Protein AF-A0A359CNY5-F1 (afdb_monomer_lite)

Secondary structure (DSSP, 8-state):
-HHHHHHHHHHHHHHHHHHGGGS--HHHHHHHHHHHHHHHHHHHHHHHHTT---HHHHHHHHHHHHHHHHHHHHHHHHHHH--

Radius of gyration: 16.44 Å; chains: 1; bounding box: 33×29×42 Å

Sequence (83 aa):
MESKQLQQIQYNILNLLRIKKHAKNLKEDAFKEEIQNSIQELDEIRQYFDLVEDPDLVEYTIYKEKALLTKISFLVRQAKNEI

Foldseek 3Di:
DVVVVVVVVVVVVVVVVVVCPPDPDVVLVVLVVVLVVLVVVLVVLVVVCVVDDDPVSVVVSVVSNVVSVVVNVVSVVVSVVVD

Structure (mmCIF, N/CA/C/O backbone):
data_AF-A0A359CNY5-F1
#
_entry.id   AF-A0A359CNY5-F1
#
loop_
_atom_site.group_PDB
_atom_site.id
_atom_site.type_symbol
_atom_site.label_atom_id
_atom_site.label_alt_id
_atom_site.label_comp_id
_atom_site.label_asym_id
_atom_site.label_entity_id
_atom_site.label_seq_id
_atom_site.pdbx_PDB_ins_code
_atom_site.Cartn_x
_atom_site.Cartn_y
_atom_site.Cartn_z
_atom_site.occupancy
_atom_site.B_iso_or_equiv
_atom_site.auth_seq_id
_atom_site.auth_comp_id
_atom_site.auth_asym_id
_atom_site.auth_atom_id
_atom_site.pdbx_PDB_model_num
ATOM 1 N N . MET A 1 1 ? 18.182 24.543 5.673 1.00 51.69 1 MET A N 1
ATOM 2 C CA . MET A 1 1 ? 19.108 23.689 4.886 1.00 51.69 1 MET A CA 1
ATOM 3 C C . MET A 1 1 ? 18.364 22.642 4.059 1.00 51.69 1 MET A C 1
ATOM 5 O O . MET A 1 1 ? 18.760 22.414 2.925 1.00 51.69 1 MET A O 1
ATOM 9 N N . GLU A 1 2 ? 17.260 22.087 4.562 1.00 56.34 2 GLU A N 1
ATOM 10 C CA . GLU A 1 2 ? 16.463 21.026 3.914 1.00 56.34 2 GLU A CA 1
ATOM 11 C C . GLU A 1 2 ? 15.828 21.428 2.566 1.00 56.34 2 GLU A C 1
ATOM 13 O O . GLU A 1 2 ? 15.791 20.635 1.629 1.00 56.34 2 GLU A O 1
ATOM 18 N N . SER A 1 3 ? 15.426 22.695 2.406 1.00 63.16 3 SER A N 1
ATOM 19 C CA . SER A 1 3 ? 14.795 23.194 1.169 1.00 63.16 3 SER A CA 1
ATOM 20 C C . SER A 1 3 ? 15.693 23.090 -0.079 1.00 63.16 3 SER A C 1
ATOM 22 O O . SER A 1 3 ? 15.212 22.736 -1.155 1.00 63.16 3 SER A O 1
ATOM 24 N N . LYS A 1 4 ? 17.011 23.314 0.052 1.00 67.12 4 LYS A N 1
ATOM 25 C CA . LYS A 1 4 ? 17.952 23.218 -1.082 1.00 67.12 4 LYS A CA 1
ATOM 26 C C . LYS A 1 4 ? 18.205 21.771 -1.513 1.00 67.12 4 LYS A C 1
ATOM 28 O O . LYS A 1 4 ? 18.397 21.515 -2.697 1.00 67.12 4 LYS A O 1
ATOM 33 N N . GLN A 1 5 ? 18.180 20.826 -0.572 1.00 68.50 5 GLN A N 1
ATOM 34 C CA . GLN A 1 5 ? 18.325 19.400 -0.878 1.00 68.50 5 GLN A CA 1
ATOM 35 C C . GLN A 1 5 ? 17.096 18.865 -1.620 1.00 68.50 5 GLN A C 1
ATOM 37 O O . GLN A 1 5 ? 17.249 18.174 -2.623 1.00 68.50 5 GLN A O 1
ATOM 42 N N . LEU A 1 6 ? 15.890 19.259 -1.198 1.00 64.81 6 LEU A N 1
ATOM 43 C CA . LEU A 1 6 ? 14.643 18.922 -1.894 1.00 64.81 6 LEU A CA 1
ATOM 44 C C . LEU A 1 6 ? 14.614 19.458 -3.331 1.00 64.81 6 LEU A C 1
ATOM 46 O O . LEU A 1 6 ? 14.288 18.714 -4.255 1.00 64.81 6 LEU A O 1
ATOM 50 N N . GLN A 1 7 ? 15.030 20.709 -3.540 1.00 72.62 7 GLN A N 1
ATOM 51 C CA . GLN A 1 7 ? 15.123 21.297 -4.882 1.00 72.62 7 GLN A CA 1
ATOM 52 C C . GLN A 1 7 ? 16.136 20.560 -5.769 1.00 72.62 7 GLN A C 1
ATOM 54 O O . GLN A 1 7 ? 15.869 20.311 -6.945 1.00 72.62 7 GLN A O 1
ATOM 59 N N . GLN A 1 8 ? 17.274 20.146 -5.203 1.00 72.31 8 GLN A N 1
ATOM 60 C CA . GLN A 1 8 ? 18.279 19.377 -5.936 1.00 72.31 8 GLN A CA 1
ATOM 61 C C . GLN A 1 8 ? 17.769 17.981 -6.322 1.00 72.31 8 GLN A C 1
ATOM 63 O O . GLN A 1 8 ? 18.019 17.516 -7.434 1.00 72.31 8 GLN A O 1
ATOM 68 N N . ILE A 1 9 ? 17.024 17.322 -5.431 1.00 75.94 9 ILE A N 1
ATOM 69 C CA . ILE A 1 9 ? 16.401 16.021 -5.698 1.00 75.94 9 ILE A CA 1
ATOM 70 C C . ILE A 1 9 ? 15.365 16.148 -6.820 1.00 75.94 9 ILE A C 1
ATOM 72 O O . ILE A 1 9 ? 15.401 15.370 -7.772 1.00 75.94 9 ILE A O 1
ATOM 76 N N . GLN A 1 10 ? 14.496 17.160 -6.759 1.00 73.25 10 GLN A N 1
ATOM 77 C CA . GLN A 1 10 ? 13.497 17.422 -7.799 1.00 73.25 10 GLN A CA 1
ATOM 78 C C . GLN A 1 10 ? 14.145 17.679 -9.165 1.00 73.25 10 GLN A C 1
ATOM 80 O O . GLN A 1 10 ? 13.725 17.095 -10.165 1.00 73.25 10 GLN A O 1
ATOM 85 N N . TYR A 1 11 ? 15.207 18.486 -9.209 1.00 79.06 11 TYR A N 1
ATOM 86 C CA . TYR A 1 11 ? 15.961 18.760 -10.434 1.00 79.06 11 TYR A CA 1
ATOM 87 C C . TYR A 1 11 ? 16.598 17.492 -11.026 1.00 79.06 11 TYR A C 1
ATOM 89 O O . TYR A 1 11 ? 16.527 17.255 -12.235 1.00 79.06 11 TYR A O 1
ATOM 97 N N . ASN A 1 12 ? 17.170 16.637 -10.176 1.00 80.25 12 ASN A N 1
ATOM 98 C CA . ASN A 1 12 ? 17.777 15.378 -10.604 1.00 80.25 12 ASN A CA 1
ATOM 99 C C . ASN A 1 12 ? 16.729 14.402 -11.162 1.00 80.25 12 ASN A C 1
ATOM 101 O O . ASN A 1 12 ? 16.969 13.782 -12.197 1.00 80.25 12 ASN A O 1
ATOM 105 N N . ILE A 1 13 ? 15.549 14.316 -10.537 1.00 76.94 13 ILE A N 1
ATOM 106 C CA . ILE A 1 13 ? 14.416 13.525 -11.043 1.00 76.94 13 ILE A CA 1
ATOM 107 C C . ILE A 1 13 ? 13.992 14.031 -12.425 1.00 76.94 13 ILE A C 1
ATOM 109 O O . ILE A 1 13 ? 13.854 13.239 -13.357 1.00 76.94 13 ILE A O 1
ATOM 113 N N . LEU A 1 14 ? 13.843 15.347 -12.591 1.00 72.81 14 LEU A N 1
ATOM 114 C CA . LEU A 1 14 ? 13.410 15.949 -13.855 1.00 72.81 14 LEU A CA 1
ATOM 115 C C . LEU A 1 14 ? 14.401 15.683 -14.998 1.00 72.81 14 LEU A C 1
ATOM 117 O O . LEU A 1 14 ? 13.992 15.387 -16.121 1.00 72.81 14 LEU A O 1
ATOM 121 N N . ASN A 1 15 ? 15.704 15.724 -14.712 1.00 70.31 15 ASN A N 1
ATOM 122 C CA . ASN A 1 15 ? 16.742 15.414 -15.695 1.00 70.31 15 ASN A CA 1
ATOM 123 C C . ASN A 1 15 ? 16.798 13.926 -16.056 1.00 70.31 15 ASN A C 1
ATOM 125 O O . ASN A 1 15 ? 16.940 13.599 -17.235 1.00 70.31 15 ASN A O 1
ATOM 129 N N . LEU A 1 16 ? 16.608 13.025 -15.087 1.00 64.00 16 LEU A N 1
ATOM 130 C CA . LEU A 1 16 ? 16.491 11.587 -15.358 1.00 64.00 16 LEU A CA 1
ATOM 131 C C . LEU A 1 16 ? 15.284 11.280 -16.257 1.00 64.00 16 LEU A C 1
ATOM 133 O O . LEU A 1 16 ? 15.391 10.482 -17.187 1.00 64.00 16 LEU A O 1
ATOM 137 N N . LEU A 1 17 ? 14.159 11.967 -16.038 1.00 63.59 17 LEU A N 1
ATOM 138 C CA . LEU A 1 17 ? 12.970 11.862 -16.888 1.00 63.59 17 LEU A CA 1
ATOM 139 C C . LEU A 1 17 ? 13.207 12.408 -18.307 1.00 63.59 17 LEU A C 1
ATOM 141 O O . LEU A 1 17 ? 12.649 11.885 -19.270 1.00 63.59 17 LEU A O 1
ATOM 145 N N . ARG A 1 18 ? 14.043 13.444 -18.454 1.00 57.78 18 ARG A N 1
ATOM 146 C CA . ARG A 1 18 ? 14.327 14.098 -19.740 1.00 57.78 18 ARG A CA 1
ATOM 147 C C . ARG A 1 18 ? 15.301 13.302 -20.617 1.00 57.78 18 ARG A C 1
ATOM 149 O O . ARG A 1 18 ? 15.125 13.287 -21.833 1.00 57.78 18 ARG A O 1
ATOM 156 N N . ILE A 1 19 ? 16.275 12.609 -20.020 1.00 52.81 19 ILE A N 1
ATOM 157 C CA . ILE A 1 19 ? 17.239 11.746 -20.733 1.00 52.81 19 ILE A CA 1
ATOM 158 C C . ILE A 1 19 ? 16.561 10.472 -21.276 1.00 52.81 19 ILE A C 1
ATOM 160 O O . ILE A 1 19 ? 16.902 10.004 -22.360 1.00 52.81 19 ILE A O 1
ATOM 164 N N . LYS A 1 20 ? 15.523 9.962 -20.601 1.00 50.19 20 LYS A N 1
ATOM 165 C CA . LYS A 1 20 ? 14.777 8.754 -21.007 1.00 50.19 20 LYS A CA 1
ATOM 166 C C . LYS A 1 20 ? 13.804 8.946 -22.177 1.00 50.19 20 LYS A C 1
ATOM 168 O O . LYS A 1 20 ? 13.241 7.980 -22.678 1.00 50.19 20 LYS A O 1
ATOM 173 N N . LYS A 1 21 ? 13.649 10.171 -22.694 1.00 46.50 21 LYS A N 1
ATOM 174 C CA . LYS A 1 21 ? 12.747 10.466 -23.824 1.00 46.50 21 LYS A CA 1
ATOM 175 C C . LYS A 1 21 ? 13.189 9.833 -25.163 1.00 46.50 21 LYS A C 1
ATOM 177 O O . LYS A 1 21 ? 12.413 9.863 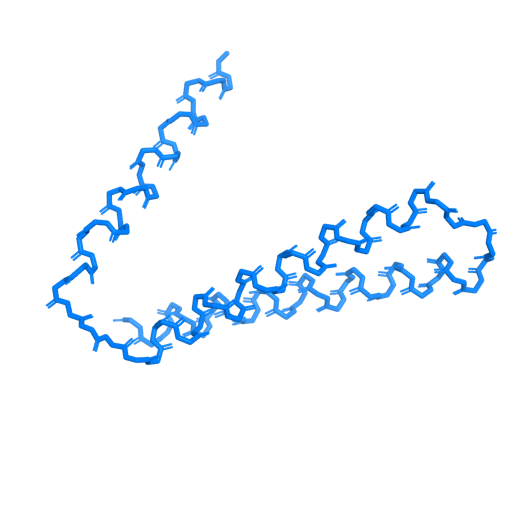-26.112 1.00 46.50 21 LYS A O 1
ATOM 182 N N . HIS A 1 22 ? 14.396 9.256 -25.254 1.00 43.75 22 HIS A N 1
ATOM 183 C CA . HIS A 1 22 ? 14.960 8.729 -26.509 1.00 43.75 22 HIS A CA 1
ATOM 184 C C . HIS A 1 22 ? 15.139 7.203 -26.611 1.00 43.75 22 HIS A C 1
ATOM 186 O O . HIS A 1 22 ? 15.582 6.732 -27.655 1.00 43.75 22 HIS A O 1
ATOM 192 N N . ALA A 1 23 ? 14.713 6.414 -25.622 1.00 47.00 23 ALA A N 1
ATOM 193 C CA . ALA A 1 23 ? 14.598 4.961 -25.766 1.00 47.00 23 ALA A CA 1
ATOM 194 C C . ALA A 1 23 ? 13.266 4.510 -25.156 1.00 47.00 23 ALA A C 1
ATOM 196 O O . ALA A 1 23 ? 13.146 4.354 -23.947 1.00 47.00 23 ALA A O 1
ATOM 197 N N . LYS A 1 24 ? 12.229 4.381 -25.991 1.00 52.31 24 LYS A N 1
ATOM 198 C CA . LYS A 1 24 ? 10.876 4.023 -25.548 1.00 52.31 24 LYS A CA 1
ATOM 199 C C . LYS A 1 24 ? 10.832 2.538 -25.188 1.00 52.31 24 LYS A C 1
ATOM 201 O O . LYS A 1 24 ? 10.552 1.698 -26.042 1.00 52.31 24 LYS A O 1
ATOM 206 N N . ASN A 1 25 ? 11.153 2.220 -23.941 1.00 59.06 25 ASN A N 1
ATOM 207 C CA . ASN A 1 25 ? 11.114 0.861 -23.427 1.00 59.06 25 ASN A CA 1
ATOM 208 C C . ASN A 1 25 ? 9.763 0.641 -22.726 1.00 59.06 25 ASN A C 1
ATOM 210 O O . ASN A 1 25 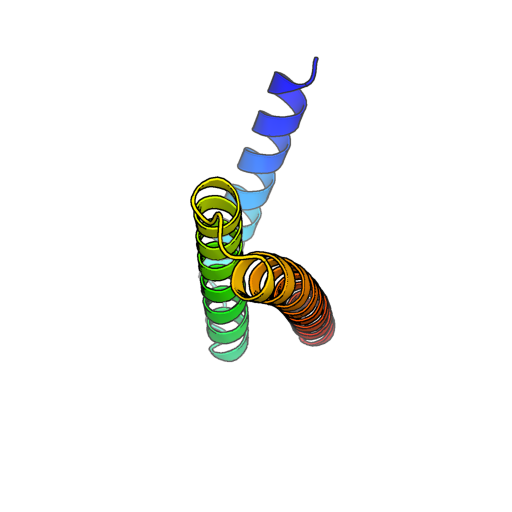? 9.554 1.094 -21.607 1.00 59.06 25 ASN A O 1
ATOM 214 N N . LEU A 1 26 ? 8.824 -0.035 -23.399 1.00 61.25 26 LEU A N 1
ATOM 215 C CA . LEU A 1 26 ? 7.437 -0.226 -22.929 1.00 61.25 26 LEU A CA 1
ATOM 216 C C . LEU A 1 26 ? 7.342 -0.845 -21.522 1.00 61.25 26 LEU A C 1
ATOM 218 O O . LEU A 1 26 ? 6.426 -0.533 -20.768 1.00 61.25 26 LEU A O 1
ATOM 222 N N . LYS A 1 27 ? 8.299 -1.707 -21.155 1.00 63.03 27 LYS A N 1
ATOM 223 C CA . LYS A 1 27 ? 8.383 -2.293 -19.809 1.00 63.03 27 LYS A CA 1
ATOM 224 C C . LYS A 1 27 ? 8.742 -1.264 -18.739 1.00 63.03 27 LYS A C 1
ATOM 226 O O . LYS A 1 27 ? 8.228 -1.329 -17.628 1.00 63.03 27 LYS A O 1
ATOM 231 N N . GLU A 1 28 ? 9.629 -0.331 -19.065 1.00 67.81 28 GLU A N 1
ATOM 232 C CA . GLU A 1 28 ? 10.048 0.718 -18.142 1.00 67.81 28 GLU A CA 1
ATOM 233 C C . GLU A 1 28 ? 8.895 1.688 -17.856 1.00 67.81 28 GLU A C 1
ATOM 235 O O . GLU A 1 28 ? 8.667 2.057 -16.703 1.00 67.81 28 GLU A O 1
ATOM 240 N N . ASP A 1 29 ? 8.124 2.022 -18.895 1.00 76.75 29 ASP A N 1
ATOM 241 C CA . ASP A 1 29 ? 6.901 2.814 -18.769 1.00 76.75 29 ASP A CA 1
ATOM 242 C C 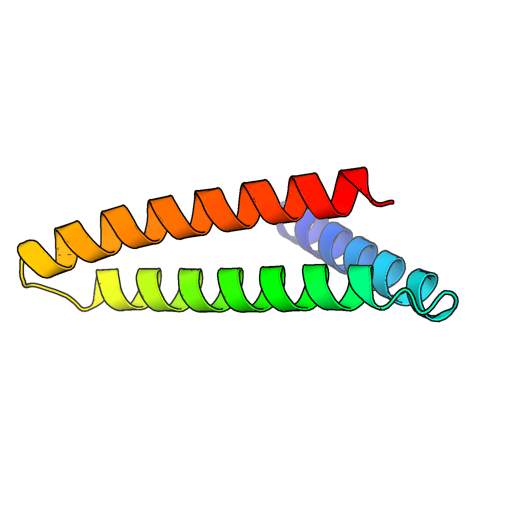. ASP A 1 29 ? 5.864 2.101 -17.878 1.00 76.75 29 ASP A C 1
ATOM 244 O O . ASP A 1 29 ? 5.310 2.731 -16.980 1.00 76.75 29 ASP A O 1
ATOM 248 N N . ALA A 1 30 ? 5.683 0.782 -18.034 1.00 83.50 30 ALA A N 1
ATOM 249 C CA . ALA A 1 30 ? 4.760 -0.005 -17.210 1.00 83.50 30 ALA A CA 1
ATOM 250 C C . ALA A 1 30 ? 5.177 -0.075 -15.728 1.00 83.50 30 ALA A C 1
ATOM 252 O O . ALA A 1 30 ? 4.347 0.101 -14.839 1.00 83.50 30 ALA A O 1
ATOM 253 N N . PHE A 1 31 ? 6.467 -0.288 -15.433 1.00 85.75 31 PHE A N 1
ATOM 254 C CA . PHE A 1 31 ? 6.953 -0.255 -14.048 1.00 85.75 31 PHE A CA 1
ATOM 255 C C . PHE A 1 31 ? 6.776 1.123 -13.421 1.00 85.75 31 PHE A C 1
ATOM 257 O O . PHE A 1 31 ? 6.396 1.230 -12.256 1.00 85.75 31 PHE A O 1
ATOM 264 N N . LYS A 1 32 ? 7.061 2.183 -14.180 1.00 88.06 32 LYS A N 1
ATOM 265 C CA . LYS A 1 32 ? 6.910 3.554 -13.703 1.00 88.06 32 LYS A CA 1
ATOM 266 C C . LYS A 1 32 ? 5.451 3.875 -13.384 1.00 88.06 32 LYS A C 1
ATOM 268 O O . LYS A 1 32 ? 5.194 4.441 -12.325 1.00 88.06 32 LYS A O 1
ATOM 273 N N . GLU A 1 33 ? 4.530 3.499 -14.264 1.00 92.69 33 GLU A N 1
ATOM 274 C CA . GLU A 1 33 ? 3.091 3.671 -14.060 1.00 92.69 33 GLU A CA 1
ATOM 275 C C . GLU A 1 33 ? 2.611 2.906 -12.819 1.00 92.69 33 GLU A C 1
ATOM 277 O O . GLU A 1 33 ? 2.008 3.493 -11.926 1.00 92.69 33 GLU A O 1
ATOM 282 N N . GLU A 1 34 ? 2.976 1.629 -12.685 1.00 94.38 34 GLU A N 1
ATOM 283 C CA . GLU A 1 34 ? 2.553 0.803 -11.549 1.00 94.38 34 GLU A CA 1
ATOM 284 C C . GLU A 1 34 ? 3.120 1.302 -10.206 1.00 94.38 34 GLU A C 1
ATOM 286 O O . GLU A 1 34 ? 2.444 1.251 -9.172 1.00 94.38 34 GLU A O 1
ATOM 291 N N . ILE A 1 35 ? 4.354 1.822 -10.204 1.00 94.81 35 ILE A N 1
ATOM 292 C CA . ILE A 1 35 ? 4.952 2.470 -9.028 1.00 94.81 35 ILE A CA 1
ATOM 293 C C . ILE A 1 35 ? 4.177 3.741 -8.670 1.00 94.81 35 ILE A C 1
ATOM 295 O O . ILE A 1 35 ? 3.877 3.944 -7.496 1.00 94.81 35 ILE A O 1
ATOM 299 N N . GLN A 1 36 ? 3.843 4.584 -9.652 1.00 95.19 36 GLN A N 1
ATOM 300 C CA . GLN A 1 36 ? 3.075 5.811 -9.421 1.00 95.19 36 GLN A CA 1
ATOM 301 C C . GLN A 1 36 ? 1.680 5.506 -8.869 1.00 95.19 36 GLN A C 1
ATOM 303 O O . GLN A 1 36 ? 1.293 6.097 -7.864 1.00 95.19 36 GLN A O 1
ATOM 308 N N . ASN A 1 37 ? 0.982 4.530 -9.450 1.00 97.06 37 ASN A N 1
ATOM 309 C CA . ASN A 1 37 ? -0.324 4.079 -8.969 1.00 97.06 37 ASN A CA 1
ATOM 310 C C . ASN A 1 37 ? -0.242 3.549 -7.531 1.00 97.06 37 ASN A C 1
ATOM 312 O O . ASN A 1 37 ? -1.070 3.891 -6.694 1.00 97.06 37 ASN A O 1
ATOM 316 N N . SER A 1 38 ? 0.792 2.765 -7.211 1.00 96.88 38 SER A N 1
ATOM 317 C CA . SER A 1 38 ? 0.970 2.221 -5.857 1.00 96.88 38 SER A CA 1
ATOM 318 C C . SER A 1 38 ? 1.302 3.303 -4.818 1.00 96.88 38 SER A C 1
ATOM 320 O O . SER A 1 38 ? 0.925 3.162 -3.658 1.00 96.88 38 SER A O 1
ATOM 322 N N . ILE A 1 39 ? 2.009 4.373 -5.207 1.00 97.44 39 ILE A N 1
ATOM 323 C CA . ILE A 1 39 ? 2.264 5.537 -4.339 1.00 97.44 39 ILE A CA 1
ATOM 324 C C . ILE A 1 39 ? 0.969 6.317 -4.099 1.00 97.44 39 ILE A C 1
ATOM 326 O O . ILE A 1 39 ? 0.686 6.670 -2.960 1.00 97.44 39 ILE A O 1
ATOM 330 N N . GLN A 1 40 ? 0.169 6.532 -5.143 1.00 97.75 40 GLN A N 1
ATOM 331 C CA . GLN A 1 40 ? -1.132 7.185 -5.017 1.00 97.75 40 GLN A CA 1
ATOM 332 C C . GLN A 1 40 ? -2.058 6.404 -4.066 1.00 97.75 40 GLN A C 1
ATOM 334 O O . GLN A 1 40 ? -2.625 6.987 -3.147 1.00 97.75 40 GLN A O 1
ATOM 339 N N . GLU A 1 41 ? -2.133 5.077 -4.212 1.00 97.94 41 GLU A N 1
ATOM 340 C CA . GLU A 1 41 ? -2.914 4.207 -3.318 1.00 97.94 41 GLU A CA 1
ATOM 341 C C . GLU A 1 41 ? -2.396 4.251 -1.865 1.00 97.94 41 GLU A C 1
ATOM 343 O O . GLU A 1 41 ? -3.173 4.192 -0.913 1.00 97.94 41 GLU A O 1
ATOM 348 N N . LEU A 1 42 ? -1.079 4.375 -1.667 1.00 98.19 42 LEU A N 1
ATOM 349 C CA . LEU A 1 42 ? -0.482 4.533 -0.338 1.00 98.19 42 LEU A CA 1
ATOM 350 C C . LEU A 1 42 ? -0.912 5.848 0.321 1.00 98.19 42 LEU A C 1
ATOM 352 O O . LEU A 1 42 ? -1.248 5.850 1.506 1.00 98.19 42 LEU A O 1
ATOM 356 N N . ASP A 1 43 ? -0.905 6.947 -0.430 1.00 97.31 43 ASP A N 1
ATOM 357 C CA . ASP A 1 43 ? -1.335 8.249 0.078 1.00 97.31 43 ASP A CA 1
ATOM 358 C C . ASP A 1 43 ? -2.833 8.243 0.424 1.00 97.31 43 ASP A C 1
ATOM 360 O O . ASP A 1 43 ? -3.223 8.771 1.465 1.00 97.31 43 ASP A O 1
ATOM 364 N N . GLU A 1 44 ? -3.663 7.574 -0.378 1.00 97.81 44 GLU A N 1
ATOM 365 C CA . GLU A 1 44 ? -5.091 7.376 -0.095 1.00 97.81 44 GLU A CA 1
ATOM 366 C C . GLU A 1 44 ? -5.326 6.563 1.185 1.00 97.81 44 GLU A C 1
ATOM 368 O O . GLU A 1 44 ? -6.148 6.948 2.015 1.00 97.81 44 GLU A O 1
ATOM 373 N N . ILE A 1 45 ? -4.579 5.474 1.399 1.00 97.75 45 ILE A N 1
ATOM 374 C CA . ILE A 1 45 ? -4.690 4.665 2.623 1.00 97.75 45 ILE A CA 1
ATOM 375 C C . ILE A 1 45 ? -4.248 5.441 3.863 1.00 97.75 45 ILE A C 1
ATOM 377 O O . ILE A 1 45 ? -4.868 5.299 4.916 1.00 97.75 45 ILE A O 1
ATOM 381 N N . ARG A 1 46 ? -3.223 6.288 3.748 1.00 96.94 46 ARG A N 1
ATOM 382 C CA . ARG A 1 46 ? -2.784 7.157 4.849 1.00 96.94 46 ARG A CA 1
ATOM 383 C C . ARG A 1 46 ? -3.827 8.205 5.201 1.00 96.94 46 ARG A C 1
ATOM 385 O O . ARG A 1 46 ? -4.124 8.387 6.372 1.00 96.94 46 ARG A O 1
ATOM 392 N N . GLN A 1 47 ? -4.427 8.840 4.196 1.00 96.94 47 GLN A N 1
ATOM 393 C CA . GLN A 1 47 ? -5.542 9.759 4.426 1.00 96.94 47 GLN A CA 1
ATOM 394 C C . GLN A 1 47 ? -6.738 9.038 5.049 1.00 96.94 47 GLN A C 1
ATOM 396 O O . GLN A 1 47 ? -7.405 9.587 5.917 1.00 96.94 47 GLN A O 1
ATOM 401 N N . TYR A 1 48 ? -7.007 7.802 4.628 1.00 96.88 48 TYR A N 1
ATOM 402 C CA . TYR A 1 48 ? -8.096 7.008 5.181 1.00 96.88 48 TYR A CA 1
ATOM 403 C C . TYR A 1 48 ? -7.847 6.598 6.642 1.00 96.88 48 TYR A C 1
ATOM 405 O O . TYR A 1 48 ? -8.787 6.623 7.434 1.00 96.88 48 TYR A O 1
ATOM 413 N N . PHE A 1 49 ? -6.599 6.298 7.022 1.00 95.12 49 PHE A N 1
ATOM 414 C CA . PHE A 1 49 ? -6.214 6.036 8.414 1.00 95.12 49 PHE A CA 1
ATOM 415 C C . PHE A 1 49 ? -6.583 7.203 9.343 1.00 95.12 49 PHE A C 1
ATOM 417 O O . PHE A 1 49 ? -7.111 6.981 10.428 1.00 95.12 49 PHE A O 1
ATOM 424 N N . ASP A 1 50 ? -6.378 8.445 8.898 1.00 93.62 50 ASP A N 1
ATOM 425 C CA . ASP A 1 50 ? -6.693 9.642 9.692 1.00 93.62 50 ASP A CA 1
ATOM 426 C C . ASP A 1 50 ? -8.206 9.868 9.891 1.00 93.62 50 ASP A C 1
ATOM 428 O O . ASP A 1 50 ? -8.609 10.655 10.748 1.00 93.62 50 ASP A O 1
ATOM 432 N N . LEU A 1 51 ? -9.052 9.209 9.092 1.00 95.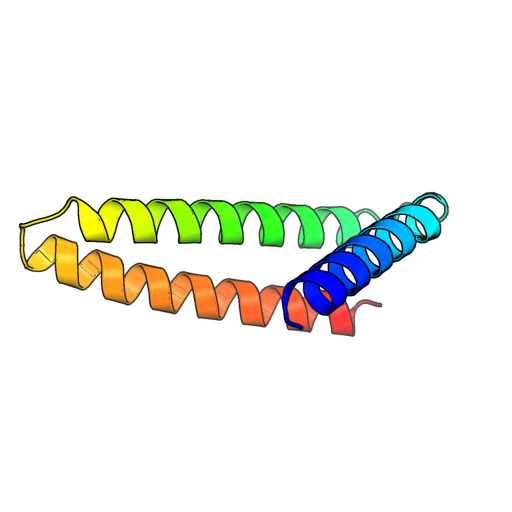56 51 LEU A N 1
ATOM 433 C CA . LEU A 1 51 ? -10.506 9.402 9.077 1.00 95.56 51 LEU A CA 1
ATOM 434 C C . LEU A 1 51 ? -11.284 8.262 9.742 1.00 95.56 51 LEU A C 1
ATOM 436 O O . LEU A 1 51 ? -12.497 8.384 9.920 1.00 95.56 51 LEU A O 1
ATOM 440 N N . VAL A 1 52 ? -10.630 7.142 10.048 1.00 95.12 52 VAL A N 1
ATOM 441 C CA . VAL A 1 52 ? -11.312 5.913 10.450 1.00 95.12 52 VAL A CA 1
ATOM 442 C C . VAL A 1 52 ? -11.252 5.685 11.959 1.00 95.12 52 VAL A C 1
ATOM 444 O O . VAL A 1 52 ? -10.193 5.729 12.574 1.00 95.12 52 VAL A O 1
ATOM 447 N N . GLU A 1 53 ? -12.416 5.427 12.558 1.00 94.62 53 GLU A N 1
ATOM 448 C CA . GLU A 1 53 ? -12.560 5.196 14.006 1.00 94.62 53 GLU A CA 1
ATOM 449 C C . GLU A 1 53 ? -12.842 3.727 14.350 1.00 94.62 53 GLU A C 1
ATOM 451 O O . GLU A 1 53 ? -12.627 3.298 15.484 1.00 94.62 53 GLU A O 1
ATOM 456 N N . ASP A 1 54 ? -13.321 2.947 13.377 1.00 97.62 54 ASP A N 1
ATOM 457 C CA . ASP A 1 54 ? -13.600 1.524 13.555 1.00 97.62 54 ASP A CA 1
ATOM 458 C C . ASP A 1 54 ? -12.280 0.741 13.725 1.00 97.62 54 ASP A C 1
ATOM 460 O O . ASP A 1 54 ? -11.431 0.793 12.826 1.00 97.62 54 ASP A O 1
ATOM 464 N N . PRO A 1 55 ? -12.085 0.006 14.839 1.00 96.69 55 PRO A N 1
ATOM 465 C CA . PRO A 1 55 ? -10.836 -0.704 15.113 1.00 96.69 55 PRO A CA 1
ATOM 466 C C . PRO A 1 55 ? -10.425 -1.720 14.043 1.00 96.69 55 PRO A C 1
ATOM 468 O O . PRO A 1 55 ? -9.234 -1.830 13.745 1.00 96.69 55 PRO A O 1
ATOM 471 N N . ASP A 1 56 ? -11.378 -2.429 13.435 1.00 97.88 56 ASP A N 1
ATOM 472 C CA . ASP A 1 56 ? -11.081 -3.430 12.405 1.00 97.88 56 ASP A CA 1
ATOM 473 C C . ASP A 1 56 ? -10.594 -2.738 11.123 1.00 97.88 56 ASP A C 1
ATOM 475 O O . ASP A 1 56 ? -9.702 -3.221 10.419 1.00 97.88 56 ASP A O 1
ATOM 479 N N . LEU A 1 57 ? -11.139 -1.554 10.832 1.00 97.19 57 LEU A N 1
ATOM 480 C CA . LEU A 1 57 ? -10.717 -0.742 9.693 1.00 97.19 57 LEU A CA 1
ATOM 481 C C . LEU A 1 57 ? -9.383 -0.015 9.948 1.00 97.19 57 LEU A C 1
ATOM 483 O O . LEU A 1 57 ? -8.589 0.153 9.015 1.00 97.19 57 LEU A O 1
ATOM 487 N N . VAL A 1 58 ? -9.090 0.359 11.197 1.00 97.12 58 VAL A N 1
ATOM 488 C CA . VAL A 1 58 ? -7.755 0.824 11.616 1.00 97.12 58 VAL A CA 1
ATOM 489 C C . VAL A 1 58 ? -6.724 -0.292 11.416 1.00 97.12 58 VAL A C 1
ATOM 491 O O . VAL A 1 58 ? -5.666 -0.077 10.826 1.00 97.12 58 VAL A O 1
ATOM 494 N N . GLU A 1 59 ? -7.026 -1.519 11.840 1.00 98.00 59 GLU A N 1
ATOM 495 C CA . GLU A 1 59 ? -6.121 -2.652 11.633 1.00 98.00 59 GLU A CA 1
ATOM 496 C C . GLU A 1 59 ? -5.923 -2.953 10.134 1.00 98.00 59 GLU A C 1
ATOM 498 O O . GLU A 1 59 ? -4.790 -3.129 9.667 1.00 98.00 59 GLU A O 1
ATOM 503 N N . TYR A 1 60 ? -7.004 -2.929 9.348 1.00 97.44 60 TYR A N 1
ATOM 504 C CA . TYR A 1 60 ? -6.942 -3.071 7.893 1.00 97.44 60 TYR A CA 1
ATOM 505 C C . TYR A 1 60 ? -6.008 -2.040 7.245 1.00 97.44 60 TYR A C 1
ATOM 507 O O . TYR A 1 60 ? -5.166 -2.408 6.420 1.00 97.44 60 TYR A O 1
ATOM 515 N N . THR A 1 61 ? -6.129 -0.762 7.610 1.00 97.62 61 THR A N 1
ATOM 516 C CA . THR A 1 61 ? -5.314 0.311 7.020 1.00 97.62 61 THR A CA 1
ATOM 517 C C . THR A 1 61 ? -3.832 0.150 7.336 1.00 97.62 61 THR A C 1
ATOM 519 O O . THR A 1 61 ? -3.009 0.291 6.429 1.00 97.62 61 THR A O 1
ATOM 522 N N . ILE A 1 62 ? -3.485 -0.276 8.555 1.00 97.19 62 ILE A N 1
ATOM 523 C CA . ILE A 1 62 ? -2.102 -0.598 8.941 1.00 97.19 62 ILE A CA 1
ATOM 524 C C . ILE A 1 62 ? -1.537 -1.731 8.070 1.00 97.19 62 ILE A C 1
ATOM 526 O O . ILE A 1 62 ? -0.433 -1.622 7.520 1.00 97.19 62 ILE A O 1
ATOM 530 N N . TYR A 1 63 ? -2.278 -2.833 7.909 1.00 98.25 63 TYR A N 1
ATOM 531 C CA . TYR A 1 63 ? -1.810 -3.945 7.076 1.00 98.25 63 TYR A CA 1
ATOM 532 C C . TYR A 1 63 ? -1.699 -3.560 5.605 1.00 98.25 63 TYR A C 1
ATOM 534 O O . TYR A 1 63 ? -0.736 -3.946 4.932 1.00 98.25 63 TYR A O 1
ATOM 542 N N . LYS A 1 64 ? -2.662 -2.789 5.103 1.00 98.06 64 LYS A N 1
ATOM 543 C CA . LYS A 1 64 ? -2.683 -2.335 3.719 1.00 98.06 64 LYS A CA 1
ATOM 544 C C . LYS A 1 64 ? -1.515 -1.394 3.421 1.00 98.06 64 LYS A C 1
ATOM 546 O O . LYS A 1 64 ? -0.842 -1.602 2.410 1.00 98.06 64 LYS A O 1
ATOM 551 N N . GLU A 1 65 ? -1.199 -0.448 4.309 1.00 98.06 65 GLU A N 1
ATOM 552 C CA . GLU A 1 65 ? -0.010 0.406 4.184 1.00 98.06 65 GLU A CA 1
ATOM 553 C C . GLU A 1 65 ? 1.265 -0.446 4.084 1.00 98.06 65 GLU A C 1
ATOM 555 O O . GLU A 1 65 ? 2.064 -0.288 3.154 1.00 98.06 65 GLU A O 1
ATOM 560 N N . LYS A 1 66 ? 1.438 -1.416 4.990 1.00 98.25 66 LYS A N 1
ATOM 561 C CA . LYS A 1 66 ? 2.608 -2.307 4.982 1.00 98.25 66 LYS A CA 1
ATOM 562 C C . LYS A 1 66 ? 2.717 -3.118 3.686 1.00 98.25 66 LYS A C 1
ATOM 564 O O . LYS A 1 66 ? 3.821 -3.297 3.155 1.00 98.25 66 LYS A O 1
ATOM 569 N N . ALA A 1 67 ? 1.593 -3.604 3.161 1.00 98.31 67 ALA A N 1
ATOM 570 C CA . ALA A 1 67 ? 1.546 -4.321 1.891 1.00 98.31 67 ALA A CA 1
ATOM 571 C C . ALA A 1 67 ? 1.951 -3.420 0.711 1.00 98.31 67 ALA A C 1
ATOM 573 O O . ALA A 1 67 ? 2.769 -3.831 -0.117 1.00 98.31 67 ALA A O 1
ATOM 574 N N . LEU A 1 68 ? 1.455 -2.180 0.662 1.00 98.19 68 LEU A N 1
ATOM 575 C CA . LEU A 1 68 ? 1.779 -1.215 -0.394 1.00 98.19 68 LEU A CA 1
ATOM 576 C C . LEU A 1 68 ? 3.254 -0.810 -0.372 1.00 98.19 68 LEU A C 1
ATOM 578 O O . LEU A 1 68 ? 3.916 -0.860 -1.409 1.00 98.19 68 LEU A O 1
ATOM 582 N N . LEU A 1 69 ? 3.814 -0.519 0.805 1.00 97.75 69 LEU A N 1
ATOM 583 C CA . LEU A 1 69 ? 5.248 -0.243 0.958 1.00 97.75 69 LEU A CA 1
ATOM 584 C C . LEU A 1 69 ? 6.109 -1.415 0.459 1.00 97.75 69 LEU A C 1
ATOM 586 O O . LEU A 1 69 ? 7.115 -1.217 -0.230 1.00 97.75 69 LEU A O 1
ATOM 590 N N . THR A 1 70 ? 5.688 -2.648 0.753 1.00 98.06 70 THR A N 1
ATOM 591 C CA . THR A 1 70 ? 6.365 -3.867 0.287 1.00 98.06 70 THR A CA 1
ATOM 592 C C . THR A 1 70 ? 6.288 -4.002 -1.237 1.00 98.06 70 THR A C 1
ATOM 594 O O . THR A 1 70 ? 7.311 -4.269 -1.878 1.00 98.06 70 THR A O 1
ATOM 597 N N . LYS A 1 71 ? 5.109 -3.765 -1.829 1.00 97.31 71 LYS A N 1
ATOM 598 C CA . LYS A 1 71 ? 4.885 -3.776 -3.283 1.00 97.31 71 LYS A CA 1
ATOM 599 C C . LYS A 1 71 ? 5.759 -2.737 -3.984 1.00 97.31 71 LYS A C 1
ATOM 601 O O . LYS A 1 71 ? 6.498 -3.092 -4.898 1.00 97.31 71 LYS A O 1
ATOM 606 N N . ILE A 1 72 ? 5.749 -1.487 -3.520 1.00 96.44 72 ILE A N 1
ATOM 607 C CA . ILE A 1 72 ? 6.570 -0.401 -4.076 1.00 96.44 72 ILE A CA 1
ATOM 608 C C . ILE A 1 72 ? 8.055 -0.771 -4.008 1.00 96.44 72 ILE A C 1
ATOM 610 O O . ILE A 1 72 ? 8.768 -0.671 -5.005 1.00 96.44 72 ILE A O 1
ATOM 614 N N . SER A 1 73 ? 8.523 -1.266 -2.857 1.00 94.81 73 SER A N 1
ATOM 615 C CA . SER A 1 73 ? 9.912 -1.706 -2.681 1.00 94.81 73 SER A CA 1
ATOM 616 C C . SER A 1 73 ? 10.304 -2.800 -3.681 1.00 94.81 73 SER A C 1
ATOM 618 O O . SER A 1 73 ? 11.382 -2.747 -4.277 1.00 94.81 73 SER A O 1
ATOM 620 N N . PHE A 1 74 ? 9.425 -3.780 -3.903 1.00 94.81 74 PHE A N 1
ATOM 621 C CA . PHE A 1 74 ? 9.626 -4.829 -4.900 1.00 94.81 74 PHE A CA 1
ATOM 622 C C . PHE A 1 74 ? 9.667 -4.275 -6.328 1.00 94.81 74 PHE A C 1
ATOM 624 O O . PHE A 1 74 ? 10.617 -4.570 -7.051 1.00 94.81 74 PHE A O 1
ATOM 631 N N . LEU A 1 75 ? 8.700 -3.439 -6.717 1.00 91.56 75 LEU A N 1
ATOM 632 C CA . LEU A 1 75 ? 8.634 -2.842 -8.054 1.00 91.56 75 LEU A CA 1
ATOM 633 C C . LEU A 1 75 ? 9.869 -1.991 -8.360 1.00 91.56 75 LEU A C 1
ATOM 635 O O . LEU A 1 75 ? 10.431 -2.094 -9.445 1.00 91.56 75 LEU A O 1
ATOM 639 N N . VAL A 1 76 ? 10.355 -1.214 -7.387 1.00 91.25 76 VAL A N 1
ATOM 640 C CA . VAL A 1 76 ? 11.590 -0.430 -7.531 1.00 91.25 76 VAL A CA 1
ATOM 641 C C . VAL A 1 76 ? 12.810 -1.334 -7.713 1.00 91.25 76 VAL A C 1
ATOM 643 O O . VAL A 1 76 ? 13.683 -1.011 -8.517 1.00 91.25 76 VAL A O 1
ATOM 646 N N . ARG A 1 77 ? 12.899 -2.464 -6.995 1.00 90.25 77 ARG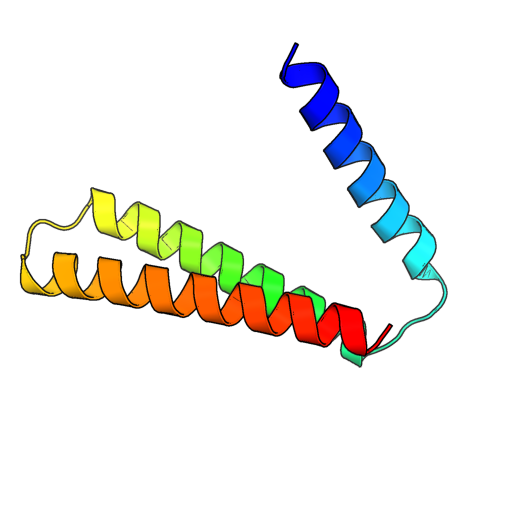 A N 1
ATOM 647 C CA . ARG A 1 77 ? 13.984 -3.440 -7.209 1.00 90.25 77 ARG A CA 1
ATOM 648 C C . ARG A 1 77 ? 13.915 -4.053 -8.606 1.00 90.25 77 ARG A C 1
ATOM 650 O O . ARG A 1 77 ? 14.943 -4.127 -9.265 1.00 90.25 77 ARG A O 1
ATOM 657 N N . GLN A 1 78 ? 12.726 -4.444 -9.059 1.00 87.62 78 GLN A N 1
ATOM 658 C CA . GLN A 1 78 ? 12.544 -5.021 -10.393 1.00 87.62 78 GLN A CA 1
ATOM 659 C C . GLN A 1 78 ? 12.897 -4.022 -11.496 1.00 87.62 78 GLN A C 1
ATOM 661 O O . GLN A 1 78 ? 13.696 -4.334 -12.371 1.00 87.62 78 GLN A O 1
ATOM 666 N N . ALA A 1 79 ? 12.407 -2.786 -11.391 1.00 85.25 79 ALA A N 1
ATOM 667 C CA . ALA A 1 79 ? 12.728 -1.726 -12.339 1.00 85.25 79 ALA A CA 1
ATOM 668 C C . ALA A 1 79 ? 14.236 -1.428 -12.403 1.00 85.25 79 ALA A C 1
ATOM 670 O O . ALA A 1 79 ? 14.740 -1.090 -13.464 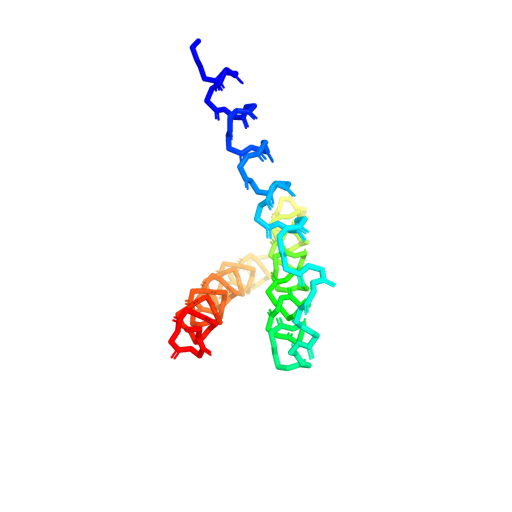1.00 85.25 79 ALA A O 1
ATOM 671 N N . LYS A 1 80 ? 14.968 -1.558 -11.287 1.00 81.25 80 LYS A N 1
ATOM 672 C CA . LYS A 1 80 ? 16.432 -1.393 -11.254 1.00 81.25 80 LYS A CA 1
ATOM 673 C C . LYS A 1 80 ? 17.202 -2.577 -11.838 1.00 81.25 80 LYS A C 1
ATOM 675 O O . LYS A 1 80 ? 18.311 -2.366 -12.301 1.00 81.25 80 LYS A O 1
ATOM 680 N N . ASN A 1 81 ? 16.654 -3.788 -11.767 1.00 79.06 81 ASN A N 1
ATOM 681 C CA . ASN A 1 81 ? 17.297 -4.995 -12.290 1.00 79.06 81 ASN A CA 1
ATOM 682 C C . ASN A 1 81 ? 17.072 -5.183 -13.803 1.00 79.06 81 ASN A C 1
ATOM 684 O O . ASN A 1 81 ? 17.786 -5.963 -14.423 1.00 79.06 81 ASN A O 1
ATOM 688 N N . GLU A 1 82 ? 16.073 -4.508 -14.381 1.00 58.25 82 GLU A N 1
ATOM 689 C CA . GLU A 1 82 ? 15.755 -4.525 -15.821 1.00 58.25 82 GLU A CA 1
ATOM 690 C C . GLU A 1 82 ? 16.418 -3.364 -16.607 1.00 58.25 82 GLU A C 1
ATOM 692 O O . GLU A 1 82 ? 16.239 -3.284 -17.824 1.00 58.25 82 GLU A O 1
ATOM 697 N N . ILE A 1 83 ? 17.159 -2.467 -15.933 1.00 49.06 83 ILE A N 1
ATOM 698 C CA . ILE A 1 83 ? 17.964 -1.369 -16.521 1.00 49.06 83 ILE A CA 1
ATOM 699 C C . ILE A 1 83 ? 19.439 -1.769 -16.514 1.00 49.06 83 ILE A C 1
ATOM 701 O O . ILE A 1 83 ? 20.106 -1.537 -17.547 1.00 49.06 83 ILE A O 1
#

pLDDT: mean 82.97, std 16.96, range [43.75, 98.31]